Protein AF-A0AAN7WD42-F1 (afdb_monomer_lite)

Organism: Eleginops maclovinus (NCBI:txid56733)

pLDDT: mean 85.74, std 10.59, range [55.03, 96.75]

Foldseek 3Di:
DCVVVVVVVVVVPPDDQWDDDKDKDKAWDDQDPLRWTKIKIKMKTKGQFDVDDDDWDFPDLFQAAWPDKDKAWPDADPVGRMTMIMIIIIGTGNHPDDGDID

Secondary structure (DSSP, 8-state):
--HHHHHHHHHHT---SEEEEEEEEEEEEEE-TTS-EEEEEEEEEEESSSS--------SGGG-EEEEEEEEEEEE-TTSS-EEEEEEEEEEESSSS-----

Sequence (102 aa):
MLVPLRLLLLVCTTQASHFYGTVITYYPKNTNTDGSLTVVLRYKLNFDDCTRGDTWDCRSLNCGTQTSLALNVVDQVSTGEWCQREGIMTRRVPSNAQFQLQ

Radius of gyration: 18.62 Å; chains: 1; bounding box: 34×36×63 Å

Structure (mmCIF, N/CA/C/O backbone):
data_AF-A0AAN7WD42-F1
#
_entry.id   AF-A0AAN7WD42-F1
#
loop_
_atom_site.group_PDB
_atom_site.id
_atom_site.type_symbol
_atom_site.label_atom_id
_atom_site.label_alt_id
_atom_site.label_comp_id
_atom_site.label_asym_id
_atom_site.label_entity_id
_atom_site.label_seq_id
_atom_site.pdbx_PDB_ins_code
_atom_site.Cartn_x
_atom_site.Cartn_y
_atom_site.Cartn_z
_atom_site.occupancy
_atom_site.B_iso_or_equiv
_atom_site.auth_seq_id
_atom_site.auth_comp_id
_atom_site.auth_asym_id
_atom_site.auth_atom_id
_atom_site.pdbx_PDB_model_num
ATOM 1 N N . MET A 1 1 ? 2.114 27.478 -39.977 1.00 55.03 1 MET A N 1
ATOM 2 C CA . MET A 1 1 ? 2.542 26.063 -39.891 1.00 55.03 1 MET A CA 1
ATOM 3 C C . MET A 1 1 ? 3.188 25.785 -38.524 1.00 55.03 1 MET A C 1
ATOM 5 O O . MET A 1 1 ? 4.374 25.527 -38.444 1.00 55.03 1 MET A O 1
ATOM 9 N N . LEU A 1 2 ? 2.430 25.911 -37.425 1.00 59.84 2 LEU A N 1
ATOM 10 C CA . LEU A 1 2 ? 2.919 25.729 -36.035 1.00 59.84 2 LEU A CA 1
ATOM 11 C C . LEU A 1 2 ? 2.055 24.748 -35.223 1.00 59.84 2 LEU A C 1
ATOM 13 O O . LEU A 1 2 ? 2.427 24.344 -34.128 1.00 59.84 2 LEU A O 1
ATOM 17 N N . VAL A 1 3 ? 0.901 24.360 -35.767 1.00 65.81 3 VAL A N 1
ATOM 18 C CA . VAL A 1 3 ? -0.063 23.452 -35.136 1.00 65.81 3 VAL A CA 1
ATOM 19 C C . VAL A 1 3 ? 0.471 22.017 -34.980 1.00 65.81 3 VAL A C 1
ATOM 21 O O . VAL A 1 3 ? 0.342 21.494 -33.876 1.00 65.81 3 VAL A O 1
ATOM 24 N N . PRO A 1 4 ? 1.126 21.379 -35.980 1.00 68.88 4 PRO A N 1
ATOM 25 C CA . PRO A 1 4 ? 1.562 19.988 -35.818 1.00 68.88 4 PRO A CA 1
ATOM 26 C C . PRO A 1 4 ? 2.679 19.842 -34.773 1.00 68.88 4 PRO A C 1
ATOM 28 O O . PRO A 1 4 ? 2.653 18.910 -33.978 1.00 68.88 4 PRO A O 1
ATOM 31 N N . LEU A 1 5 ? 3.606 20.807 -34.699 1.00 68.81 5 LEU A N 1
ATOM 32 C CA . LEU A 1 5 ? 4.691 20.811 -33.710 1.00 68.81 5 LEU A CA 1
ATOM 33 C C . LEU A 1 5 ? 4.167 20.961 -32.270 1.00 68.81 5 LEU A C 1
ATOM 35 O O . LEU A 1 5 ? 4.686 20.331 -31.353 1.00 68.81 5 LEU A O 1
ATOM 39 N N . ARG A 1 6 ? 3.112 21.765 -32.072 1.00 64.44 6 ARG A N 1
ATOM 40 C CA . ARG A 1 6 ? 2.465 21.929 -30.760 1.00 64.44 6 ARG A CA 1
ATOM 41 C C . ARG A 1 6 ? 1.722 20.668 -30.316 1.00 64.44 6 ARG A C 1
ATOM 43 O O . ARG A 1 6 ? 1.755 20.355 -29.133 1.00 64.44 6 ARG A O 1
ATOM 50 N N . LEU A 1 7 ? 1.102 19.934 -31.244 1.00 69.88 7 LEU A N 1
ATOM 51 C CA . LEU A 1 7 ? 0.428 18.668 -30.931 1.00 69.88 7 LEU A CA 1
ATOM 52 C C . LEU A 1 7 ? 1.414 17.574 -30.491 1.00 69.88 7 LEU A C 1
ATOM 54 O O . LEU A 1 7 ? 1.142 16.868 -29.528 1.00 69.88 7 LEU A O 1
ATOM 58 N N . LEU A 1 8 ? 2.570 17.465 -31.154 1.00 70.25 8 LEU A N 1
ATOM 59 C CA . LEU A 1 8 ? 3.612 16.485 -30.811 1.00 70.25 8 LEU A CA 1
ATOM 60 C C . LEU A 1 8 ? 4.190 16.699 -29.405 1.00 70.25 8 LEU A C 1
ATOM 62 O O . LEU A 1 8 ? 4.415 15.734 -28.680 1.00 70.25 8 LEU A O 1
ATOM 66 N N . LEU A 1 9 ? 4.375 17.956 -28.991 1.00 66.81 9 LEU A N 1
ATOM 67 C CA . LEU A 1 9 ? 4.856 18.284 -27.645 1.00 66.81 9 LEU A CA 1
ATOM 68 C C . LEU A 1 9 ? 3.870 17.854 -26.548 1.00 66.81 9 LEU A C 1
ATOM 70 O O . LEU A 1 9 ? 4.308 17.370 -25.509 1.00 66.81 9 LEU A O 1
ATOM 74 N N . LEU A 1 10 ? 2.558 17.969 -26.791 1.00 65.31 10 LEU A N 1
ATOM 75 C CA . LEU A 1 10 ? 1.526 17.514 -25.851 1.00 65.31 10 LEU A CA 1
ATOM 76 C C . LEU A 1 10 ? 1.565 15.993 -25.638 1.00 65.31 10 LEU A C 1
ATOM 78 O O . LEU A 1 10 ? 1.415 15.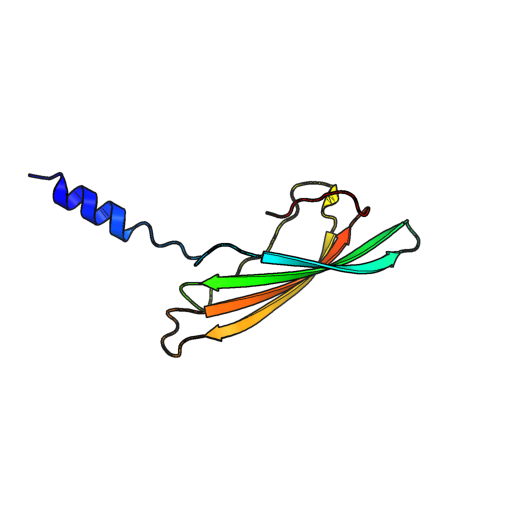540 -24.506 1.00 65.31 10 LEU A O 1
ATOM 82 N N . VAL A 1 11 ? 1.819 15.214 -26.694 1.00 66.31 11 VAL A N 1
ATOM 83 C CA . VAL A 1 11 ? 1.865 13.741 -26.623 1.00 66.31 11 VAL A CA 1
ATOM 84 C C . VAL A 1 11 ? 3.076 13.241 -25.825 1.00 66.31 11 VAL A C 1
ATOM 86 O O . VAL A 1 11 ? 2.957 12.278 -25.073 1.00 66.31 11 VAL A O 1
ATOM 89 N N . CYS A 1 12 ? 4.230 13.911 -25.911 1.00 64.38 12 CYS A N 1
ATOM 90 C CA . CYS A 1 12 ? 5.418 13.514 -25.143 1.00 64.38 12 CYS A CA 1
ATOM 91 C C . CYS A 1 12 ? 5.292 13.793 -23.633 1.00 64.38 12 CYS A C 1
ATOM 93 O O . CYS A 1 12 ? 5.980 13.163 -22.830 1.00 64.38 12 CYS A O 1
ATOM 95 N N . THR A 1 13 ? 4.424 14.729 -23.232 1.00 59.03 13 THR A N 1
ATOM 96 C CA . THR A 1 13 ? 4.251 15.127 -21.822 1.00 59.03 13 THR A CA 1
ATOM 97 C C . THR A 1 13 ? 3.209 14.316 -21.050 1.00 59.03 13 THR A C 1
ATOM 99 O O . THR A 1 13 ? 3.091 14.490 -19.843 1.00 59.03 13 THR A O 1
ATOM 102 N N . THR A 1 14 ? 2.461 13.418 -21.698 1.00 60.66 14 THR A N 1
ATOM 103 C CA . THR A 1 14 ? 1.391 12.633 -21.045 1.00 60.66 14 THR A CA 1
ATOM 104 C C . THR A 1 14 ? 1.851 11.274 -20.511 1.00 60.66 14 THR A C 1
ATOM 106 O O . THR A 1 14 ? 1.040 10.360 -20.381 1.00 60.66 14 THR A O 1
ATOM 109 N N . GLN A 1 15 ? 3.139 11.102 -20.212 1.00 66.56 15 GLN A N 1
ATOM 110 C CA . GLN A 1 15 ? 3.637 9.845 -19.649 1.00 66.56 15 GLN A CA 1
ATOM 111 C C . GLN A 1 15 ? 3.232 9.757 -18.173 1.00 66.56 15 GLN A C 1
ATOM 113 O O . GLN A 1 15 ? 3.816 10.415 -17.313 1.00 66.56 15 GLN A O 1
ATOM 118 N N . ALA A 1 16 ? 2.179 8.989 -17.891 1.00 75.38 16 ALA A N 1
ATOM 119 C CA . ALA A 1 16 ? 1.789 8.676 -16.527 1.00 75.38 16 ALA A CA 1
ATOM 120 C C . ALA A 1 16 ? 2.854 7.776 -15.897 1.00 75.38 16 ALA A C 1
ATOM 122 O O . ALA A 1 16 ? 3.257 6.783 -16.498 1.00 75.38 16 ALA A O 1
ATOM 123 N N . SER A 1 17 ? 3.261 8.102 -14.671 1.00 79.81 17 SER A N 1
ATOM 124 C CA . SER A 1 17 ? 4.149 7.241 -13.888 1.00 79.81 17 SER A CA 1
ATOM 125 C C . SER A 1 17 ? 3.518 5.893 -13.536 1.00 79.81 17 SER A C 1
ATOM 127 O O . SER A 1 17 ? 4.208 4.947 -13.180 1.00 79.81 17 SER A O 1
ATOM 129 N N . HIS A 1 18 ? 2.188 5.819 -13.593 1.00 80.50 18 HIS A N 1
ATOM 130 C CA . HIS A 1 18 ? 1.398 4.654 -13.229 1.00 80.50 18 HIS A CA 1
ATOM 131 C C . HIS A 1 18 ? 0.826 4.005 -14.474 1.00 80.50 18 HIS A C 1
ATOM 133 O O . HIS A 1 18 ? 0.122 4.645 -15.261 1.00 80.50 18 HIS A O 1
ATOM 139 N N . PHE A 1 19 ? 1.062 2.708 -14.613 1.00 72.94 19 PHE A N 1
ATOM 140 C CA . PHE A 1 19 ? 0.439 1.908 -15.651 1.00 72.94 19 PHE A CA 1
ATOM 141 C C . PHE A 1 19 ? -0.805 1.212 -15.107 1.00 72.94 19 PHE A C 1
ATOM 143 O O . PHE A 1 19 ? -0.712 0.350 -14.233 1.00 72.94 19 PHE A O 1
ATOM 150 N N . TYR A 1 20 ? -1.953 1.522 -15.714 1.00 67.94 20 TYR A N 1
ATOM 151 C CA . TYR A 1 20 ? -3.235 0.855 -15.479 1.00 67.94 20 TYR A CA 1
ATOM 152 C C . TYR A 1 20 ? -3.767 0.976 -14.031 1.00 67.94 20 TYR A C 1
ATOM 154 O O . TYR A 1 20 ? -3.076 1.366 -13.095 1.00 67.94 20 TYR A O 1
ATOM 162 N N . GLY A 1 21 ? -5.071 0.737 -13.859 1.00 73.88 21 GLY A N 1
ATOM 163 C CA . GLY A 1 21 ? -5.760 0.921 -12.578 1.00 73.88 21 GLY A CA 1
ATOM 164 C C . GLY A 1 21 ? -5.259 -0.008 -11.464 1.00 73.88 21 GLY A C 1
ATOM 165 O O . GLY A 1 21 ? -4.599 -1.014 -11.709 1.00 73.88 21 GLY A O 1
ATOM 166 N N . THR A 1 22 ? -5.609 0.317 -10.219 1.00 84.81 22 THR A N 1
ATOM 167 C CA . THR A 1 22 ? -5.222 -0.457 -9.028 1.00 84.81 22 THR A CA 1
ATOM 168 C C . THR A 1 22 ? -6.393 -1.245 -8.466 1.00 84.81 22 THR A C 1
ATOM 170 O O . THR A 1 22 ? -7.509 -0.735 -8.384 1.00 84.81 22 THR A O 1
ATOM 173 N N . VAL A 1 23 ? -6.123 -2.463 -7.993 1.00 87.50 23 VAL A N 1
ATOM 174 C CA . VAL A 1 23 ? -7.047 -3.220 -7.141 1.00 87.50 23 VAL A CA 1
ATOM 175 C C . VAL A 1 23 ? -6.466 -3.302 -5.736 1.00 87.50 23 VAL A C 1
ATOM 177 O O . VAL A 1 23 ? -5.309 -3.688 -5.554 1.00 87.50 23 VAL A O 1
ATOM 180 N N . ILE A 1 24 ? -7.285 -2.963 -4.741 1.00 91.12 24 ILE A N 1
ATOM 181 C CA . ILE A 1 24 ? -6.957 -3.101 -3.322 1.00 91.12 24 ILE A CA 1
ATOM 182 C C . ILE A 1 24 ? -7.812 -4.225 -2.743 1.00 91.12 24 ILE A C 1
ATOM 184 O O . ILE A 1 24 ? -9.035 -4.206 -2.855 1.00 91.12 24 ILE A O 1
ATOM 188 N N . THR A 1 25 ? -7.171 -5.201 -2.104 1.00 94.12 25 THR A N 1
ATOM 189 C CA . THR A 1 25 ? -7.857 -6.283 -1.390 1.00 94.12 25 THR A CA 1
ATOM 190 C C . THR A 1 25 ? -7.863 -6.006 0.107 1.00 94.12 25 THR A C 1
ATOM 192 O O . THR A 1 25 ? -6.819 -5.705 0.687 1.00 94.12 25 THR A O 1
ATOM 195 N N . TYR A 1 26 ? -9.034 -6.131 0.728 1.00 92.12 26 TYR A N 1
ATOM 196 C CA . TYR A 1 26 ? -9.267 -5.876 2.146 1.00 92.12 26 TYR A CA 1
ATOM 197 C C . TYR A 1 26 ? -9.342 -7.185 2.941 1.00 92.12 26 TYR A C 1
ATOM 199 O O . TYR A 1 26 ? -10.212 -8.018 2.693 1.00 92.12 26 TYR A O 1
ATOM 207 N N . TYR A 1 27 ? -8.456 -7.349 3.925 1.00 94.06 27 TYR A N 1
ATOM 208 C CA . TYR A 1 27 ? -8.413 -8.512 4.809 1.00 94.06 27 TYR A CA 1
ATOM 209 C C . TYR A 1 27 ? -8.651 -8.093 6.267 1.00 94.06 27 TYR A C 1
ATOM 211 O O . TYR A 1 27 ? -7.715 -7.613 6.917 1.00 94.06 27 TYR A O 1
ATOM 219 N N . PRO A 1 28 ? -9.856 -8.291 6.829 1.00 92.25 28 PRO A N 1
ATOM 220 C CA . PRO A 1 28 ? -10.071 -8.089 8.257 1.00 92.25 28 PRO A CA 1
ATOM 221 C C . PRO A 1 28 ? -9.264 -9.126 9.051 1.00 92.25 28 PRO A C 1
ATOM 223 O O . PRO A 1 28 ? -9.195 -10.295 8.666 1.00 92.25 28 PRO A O 1
ATOM 226 N N . LYS A 1 29 ? -8.614 -8.701 10.139 1.00 93.88 29 LYS A N 1
ATOM 227 C CA . LYS A 1 29 ? -7.805 -9.577 11.000 1.00 93.88 29 LYS A CA 1
ATOM 228 C C . LYS A 1 29 ? -8.458 -9.806 12.349 1.00 93.88 29 LYS A C 1
ATOM 230 O O . LYS A 1 29 ? -8.834 -10.930 12.644 1.00 93.88 29 LYS A O 1
ATOM 235 N N . ASN A 1 30 ? -8.588 -8.749 13.144 1.00 92.75 30 ASN A N 1
ATOM 236 C CA . ASN A 1 30 ? -9.071 -8.832 14.519 1.00 92.75 30 ASN A CA 1
ATOM 237 C C . ASN A 1 30 ? -10.012 -7.671 14.823 1.00 92.75 30 ASN A C 1
ATOM 239 O O . ASN A 1 30 ? -9.821 -6.570 14.307 1.00 92.75 30 ASN A O 1
ATOM 243 N N . THR A 1 31 ? -10.963 -7.915 15.720 1.00 94.62 31 THR A N 1
ATOM 244 C CA . THR A 1 31 ? -11.696 -6.850 16.410 1.00 94.62 31 THR A CA 1
ATOM 245 C C . THR A 1 31 ? -10.988 -6.584 17.729 1.00 94.62 31 THR A C 1
ATOM 247 O O . THR A 1 31 ? -10.711 -7.513 18.486 1.00 94.62 31 THR A O 1
ATOM 250 N N . ASN A 1 32 ? -10.638 -5.331 17.976 1.00 93.12 32 ASN A N 1
ATOM 251 C CA . ASN A 1 32 ? -9.989 -4.895 19.201 1.00 93.12 32 ASN A CA 1
ATOM 252 C C . ASN A 1 32 ? -11.029 -4.736 20.322 1.00 93.12 32 ASN A C 1
ATOM 254 O O . ASN A 1 32 ? -12.230 -4.641 20.075 1.00 93.12 32 ASN A O 1
ATOM 258 N N . THR A 1 33 ? -10.567 -4.678 21.571 1.00 94.81 33 THR A N 1
ATOM 259 C CA . THR A 1 33 ? -11.433 -4.560 22.759 1.00 94.81 33 THR A CA 1
ATOM 260 C C . THR A 1 33 ? -12.269 -3.278 22.793 1.00 94.81 33 THR A C 1
ATOM 262 O O . THR A 1 33 ? -13.309 -3.252 23.440 1.00 94.81 33 THR A O 1
ATOM 265 N N . ASP A 1 34 ? -11.841 -2.234 22.084 1.00 92.44 34 ASP A N 1
ATOM 266 C CA . ASP A 1 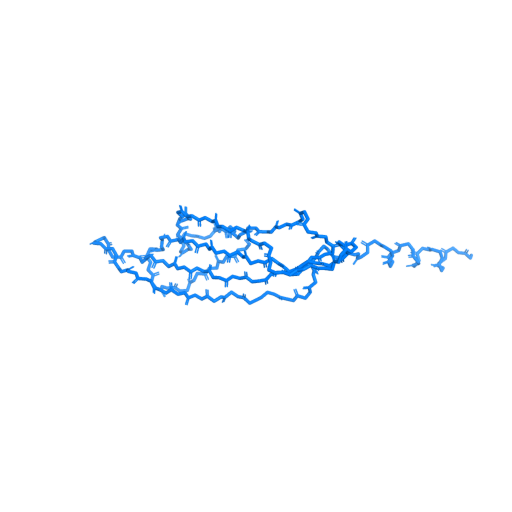34 ? -12.555 -0.963 21.921 1.00 92.44 34 ASP A CA 1
ATOM 267 C C . ASP A 1 34 ? -13.550 -0.963 20.744 1.00 92.44 34 ASP A C 1
ATOM 269 O O . ASP A 1 34 ? -14.119 0.076 20.420 1.00 92.44 34 ASP A O 1
ATOM 273 N N . GLY A 1 35 ? -13.744 -2.106 20.077 1.00 90.81 35 GLY A N 1
ATOM 274 C CA . GLY A 1 35 ? -14.644 -2.260 18.931 1.00 90.81 35 GLY A CA 1
ATOM 275 C C . GLY A 1 35 ? -14.039 -1.883 17.574 1.00 90.81 35 GLY A C 1
ATOM 276 O O . GLY A 1 35 ? -14.659 -2.145 16.545 1.00 90.81 35 GLY A O 1
ATOM 277 N N . SER A 1 36 ? -12.825 -1.325 17.537 1.00 93.19 36 SER A N 1
ATOM 278 C CA . SER A 1 36 ? -12.128 -1.030 16.277 1.00 93.19 36 SER A CA 1
ATOM 279 C C . SER A 1 36 ? -11.637 -2.307 15.582 1.00 93.19 36 SER A C 1
ATOM 281 O O . SER A 1 36 ? -11.423 -3.337 16.221 1.00 93.19 36 SER A O 1
ATOM 283 N N . LEU A 1 37 ? -11.396 -2.252 14.271 1.00 93.81 37 LEU A N 1
ATOM 284 C CA . LEU A 1 37 ? -10.940 -3.397 13.478 1.00 93.81 37 LEU A CA 1
ATOM 285 C C . LEU A 1 37 ? -9.500 -3.202 13.012 1.00 93.81 37 LEU A C 1
ATOM 287 O O . LEU A 1 37 ? -9.142 -2.166 12.457 1.00 93.81 37 LEU A O 1
ATOM 291 N N . THR A 1 38 ? -8.684 -4.236 13.173 1.00 95.31 38 THR A N 1
ATOM 292 C CA . THR A 1 38 ? -7.372 -4.324 12.530 1.00 95.31 38 THR A CA 1
ATOM 293 C C . THR A 1 38 ? -7.540 -4.975 11.165 1.00 95.31 38 THR A C 1
ATOM 295 O O . THR A 1 38 ? -8.060 -6.089 11.061 1.00 95.31 38 THR A O 1
ATOM 298 N N . VAL A 1 39 ? -7.093 -4.288 10.118 1.00 94.75 39 VAL A N 1
ATOM 299 C CA . VAL A 1 39 ? -7.277 -4.688 8.719 1.00 94.75 39 VAL A CA 1
ATOM 300 C C . VAL A 1 39 ? -5.941 -4.663 7.997 1.00 94.75 39 VAL A C 1
ATOM 302 O O . VAL A 1 39 ? -5.098 -3.811 8.271 1.00 94.75 39 VAL A O 1
ATOM 305 N N . VAL A 1 40 ? -5.753 -5.588 7.062 1.00 95.94 40 VAL A N 1
ATOM 306 C CA . VAL A 1 40 ? -4.606 -5.611 6.155 1.00 95.94 40 VAL A CA 1
ATOM 307 C C . VAL A 1 40 ? -5.109 -5.358 4.745 1.00 95.94 40 VAL A C 1
ATOM 309 O O . VAL A 1 40 ? -5.974 -6.071 4.245 1.00 95.94 40 VAL A O 1
ATOM 312 N N . LEU A 1 41 ? -4.557 -4.344 4.102 1.00 94.75 41 LEU A N 1
ATOM 313 C CA . LEU A 1 41 ? -4.839 -3.958 2.732 1.00 94.75 41 LEU A CA 1
ATOM 314 C C . LEU A 1 41 ? -3.660 -4.385 1.870 1.00 94.75 41 LEU A C 1
ATOM 316 O O . LEU A 1 41 ? -2.513 -4.092 2.212 1.00 94.75 41 LEU A O 1
ATOM 320 N N . ARG A 1 42 ? -3.930 -5.068 0.759 1.00 96.12 42 ARG A N 1
ATOM 321 C CA . ARG A 1 42 ? -2.901 -5.415 -0.229 1.00 96.12 42 ARG A CA 1
ATOM 322 C C . ARG A 1 42 ? -3.263 -4.824 -1.574 1.00 96.12 42 ARG A C 1
ATOM 324 O O . ARG A 1 42 ? -4.369 -5.055 -2.057 1.00 96.12 42 ARG A O 1
ATOM 331 N N . TYR A 1 43 ? -2.341 -4.085 -2.170 1.00 94.25 43 TYR A N 1
ATOM 332 C CA . TYR A 1 43 ? -2.532 -3.443 -3.466 1.00 94.25 43 TYR A CA 1
ATOM 333 C C . TYR A 1 43 ? -1.309 -3.650 -4.347 1.00 94.25 43 TYR A C 1
ATOM 335 O O . TYR A 1 43 ? -0.194 -3.756 -3.839 1.00 94.25 43 TYR A O 1
ATOM 343 N N . LYS A 1 44 ? -1.522 -3.726 -5.662 1.00 93.75 44 LYS A N 1
ATOM 344 C CA . LYS A 1 44 ? -0.448 -3.829 -6.655 1.00 93.75 44 LYS A CA 1
ATOM 345 C C . LYS A 1 44 ? -0.518 -2.667 -7.622 1.00 93.75 44 LYS A C 1
ATOM 347 O O . LYS A 1 44 ? -1.602 -2.311 -8.074 1.00 93.75 44 LYS A O 1
ATOM 352 N N . LEU A 1 45 ? 0.643 -2.109 -7.916 1.00 92.06 45 LEU A N 1
ATOM 353 C CA . LEU A 1 45 ? 0.827 -0.961 -8.787 1.00 92.06 45 LEU A CA 1
ATOM 354 C C . LEU A 1 45 ? 1.895 -1.291 -9.810 1.00 92.06 45 LEU A C 1
ATOM 356 O O . LEU A 1 45 ? 2.860 -1.982 -9.485 1.00 92.06 45 LEU A O 1
ATOM 360 N N . ASN A 1 46 ? 1.729 -0.768 -11.016 1.00 91.56 46 ASN A N 1
ATOM 361 C CA . ASN A 1 46 ? 2.725 -0.873 -12.065 1.00 91.56 46 ASN A CA 1
ATOM 362 C C . ASN A 1 46 ? 3.255 0.522 -12.371 1.00 91.56 46 ASN A C 1
ATOM 364 O O . ASN A 1 46 ? 2.475 1.470 -12.471 1.00 91.56 46 ASN A O 1
ATOM 368 N N . PHE A 1 47 ? 4.565 0.624 -12.529 1.00 91.19 47 PHE A N 1
ATOM 369 C CA . PHE A 1 47 ? 5.279 1.870 -12.751 1.00 91.19 47 PHE A CA 1
ATOM 370 C C . PHE A 1 47 ? 6.205 1.754 -13.957 1.00 91.19 47 PHE A C 1
ATOM 372 O O . PHE A 1 47 ? 6.644 0.654 -14.298 1.00 91.19 47 PHE A O 1
ATOM 379 N N . ASP A 1 48 ? 6.515 2.894 -14.565 1.00 90.06 48 ASP A N 1
ATOM 380 C CA . ASP A 1 48 ? 7.534 3.076 -15.609 1.00 90.06 48 ASP A CA 1
ATOM 381 C C . ASP A 1 48 ? 8.969 3.093 -15.063 1.00 90.06 48 ASP A C 1
ATOM 383 O O . ASP A 1 48 ? 9.917 3.111 -15.842 1.00 90.06 48 ASP A O 1
ATOM 387 N N . ASP A 1 49 ? 9.144 3.040 -13.737 1.00 88.44 49 ASP A N 1
ATOM 388 C CA . ASP A 1 49 ? 10.412 2.677 -13.106 1.00 88.44 49 ASP A CA 1
ATOM 389 C C . ASP A 1 49 ? 10.240 1.981 -11.741 1.00 88.44 49 ASP A C 1
ATOM 391 O O . ASP A 1 49 ? 9.179 2.038 -11.121 1.00 88.44 49 ASP A O 1
ATOM 395 N N . CYS A 1 50 ? 11.298 1.331 -11.240 1.00 88.50 50 CYS A N 1
ATOM 396 C CA . CYS A 1 50 ? 11.277 0.627 -9.946 1.00 88.50 50 CYS A CA 1
ATOM 397 C C . CYS A 1 50 ? 11.573 1.477 -8.702 1.00 88.50 50 CYS A C 1
ATOM 399 O O . CYS A 1 50 ? 11.410 1.002 -7.575 1.00 88.50 50 CYS A O 1
ATOM 401 N N . THR A 1 51 ? 12.028 2.713 -8.866 1.00 88.19 51 THR A N 1
ATOM 402 C CA . THR A 1 51 ? 12.255 3.658 -7.763 1.00 88.19 51 THR A CA 1
ATOM 403 C C . THR A 1 51 ? 10.950 4.277 -7.269 1.00 88.19 51 THR A C 1
ATOM 405 O O . THR A 1 51 ? 10.818 4.560 -6.076 1.00 88.19 51 THR A O 1
ATOM 408 N N . ARG A 1 52 ? 9.954 4.399 -8.151 1.00 87.38 52 ARG A N 1
ATOM 409 C CA . ARG A 1 52 ? 8.609 4.889 -7.844 1.00 87.38 52 ARG A CA 1
ATOM 410 C C . ARG A 1 52 ? 7.843 3.932 -6.951 1.00 87.38 52 ARG A C 1
ATOM 412 O O . ARG A 1 52 ? 7.998 2.717 -7.026 1.00 87.38 52 ARG A O 1
ATOM 419 N N . GLY A 1 53 ? 6.991 4.481 -6.103 1.00 85.69 53 GLY A N 1
ATOM 420 C CA . GLY A 1 53 ? 6.086 3.734 -5.247 1.00 85.69 53 GLY A CA 1
ATOM 421 C C . GLY A 1 53 ? 5.052 4.682 -4.669 1.00 85.69 53 GLY A C 1
ATOM 422 O O . GLY A 1 53 ? 5.359 5.850 -4.458 1.00 85.69 53 GLY A O 1
ATOM 423 N N . ASP A 1 54 ? 3.860 4.163 -4.389 1.00 87.75 54 ASP A N 1
ATOM 424 C CA . ASP A 1 54 ? 2.779 4.952 -3.806 1.00 87.75 54 ASP A CA 1
ATOM 425 C C . ASP A 1 54 ? 2.323 4.392 -2.471 1.00 87.75 54 ASP A C 1
ATOM 427 O O . ASP A 1 54 ? 2.343 3.181 -2.198 1.00 87.75 54 ASP A O 1
ATOM 431 N N . THR A 1 55 ? 1.840 5.323 -1.665 1.00 88.62 55 THR A N 1
ATOM 432 C CA . THR A 1 55 ? 1.172 5.086 -0.399 1.00 88.62 55 THR A CA 1
ATOM 433 C C . THR A 1 55 ? -0.244 5.620 -0.485 1.00 88.62 55 THR A C 1
ATOM 435 O O . THR A 1 55 ? -0.500 6.560 -1.227 1.00 88.62 55 THR A O 1
ATOM 438 N N . TRP A 1 56 ? -1.149 5.038 0.295 1.00 88.69 56 TRP A N 1
ATOM 439 C CA . TRP A 1 56 ? -2.534 5.490 0.341 1.00 88.69 56 TRP A CA 1
ATOM 440 C C . TRP A 1 56 ? -2.819 6.214 1.646 1.00 88.69 56 TRP A C 1
ATOM 442 O O . TRP A 1 56 ? -2.656 5.661 2.742 1.00 88.69 56 TRP A O 1
ATOM 452 N N . ASP A 1 57 ? -3.305 7.434 1.514 1.00 85.69 57 ASP A N 1
ATOM 453 C CA . ASP A 1 57 ? -3.643 8.289 2.627 1.00 85.69 57 ASP A CA 1
ATOM 454 C C . ASP A 1 57 ? -5.116 8.180 2.998 1.00 85.69 57 ASP A C 1
ATOM 456 O O . ASP A 1 57 ? -5.995 7.758 2.241 1.00 85.69 57 ASP A O 1
ATOM 460 N N . CYS A 1 58 ? -5.384 8.575 4.236 1.00 87.19 58 CYS A N 1
ATOM 461 C CA . CYS A 1 58 ? -6.711 8.571 4.807 1.00 87.19 58 CYS A CA 1
ATOM 462 C C . CYS A 1 58 ? -7.191 10.009 4.992 1.00 87.19 58 CYS A C 1
ATOM 464 O O . CYS A 1 58 ? -6.764 10.691 5.919 1.00 87.19 58 CYS A O 1
ATOM 466 N N . ARG A 1 59 ? -8.069 10.479 4.094 1.00 79.25 59 ARG A N 1
ATOM 467 C CA . ARG A 1 59 ? -8.638 11.840 4.175 1.00 79.25 59 ARG A CA 1
ATOM 468 C C . ARG A 1 59 ? -9.903 11.944 5.025 1.00 79.25 59 ARG A C 1
ATOM 470 O O . ARG A 1 59 ? -10.257 13.040 5.442 1.00 79.25 59 ARG A O 1
ATOM 477 N N . SER A 1 60 ? -10.600 10.832 5.254 1.00 74.31 60 SER A N 1
ATOM 478 C CA . SER A 1 60 ? -11.831 10.789 6.055 1.00 74.31 60 SER A CA 1
ATOM 479 C C . SER A 1 60 ? -11.582 10.109 7.397 1.00 74.31 60 SER A C 1
ATOM 481 O O . SER A 1 60 ? -10.669 9.308 7.531 1.00 74.31 60 SER A O 1
ATOM 483 N N . LEU A 1 61 ? -12.418 10.363 8.400 1.00 73.62 61 LEU A N 1
ATOM 484 C CA . LEU A 1 61 ? -12.226 9.756 9.723 1.00 73.62 61 LEU A CA 1
ATOM 485 C C . LEU A 1 61 ? -12.436 8.226 9.731 1.00 73.62 61 LEU A C 1
ATOM 487 O O . LEU A 1 61 ? -11.965 7.543 10.638 1.00 73.62 61 LEU A O 1
ATOM 491 N N . ASN A 1 62 ? -13.090 7.662 8.710 1.00 82.00 62 ASN A N 1
ATOM 492 C CA . ASN A 1 62 ? -13.491 6.253 8.699 1.00 82.00 62 ASN A CA 1
ATOM 493 C C . ASN A 1 62 ? -12.424 5.285 8.160 1.00 82.00 62 ASN A C 1
ATOM 495 O O . ASN A 1 62 ? -12.573 4.080 8.334 1.00 82.00 62 ASN A O 1
ATOM 499 N N . CYS A 1 63 ? -11.339 5.764 7.540 1.00 85.19 63 CYS A N 1
ATOM 500 C CA . CYS A 1 63 ? -10.249 4.900 7.050 1.00 85.19 63 CYS A CA 1
ATOM 501 C C . CYS A 1 63 ? -9.169 4.610 8.105 1.00 85.19 63 CYS A C 1
ATOM 503 O O . CYS A 1 63 ? -8.218 3.868 7.836 1.00 85.19 63 CYS A O 1
ATOM 505 N N . GLY A 1 64 ? -9.331 5.153 9.315 1.00 88.69 64 GLY A N 1
ATOM 506 C CA . GLY A 1 64 ? -8.520 4.813 10.476 1.00 88.69 64 GLY A CA 1
ATOM 507 C C . GLY A 1 64 ? -7.044 5.182 10.364 1.00 88.69 64 GLY A C 1
ATOM 508 O O . GLY A 1 64 ? -6.610 5.891 9.454 1.00 88.69 64 GLY A O 1
ATOM 509 N N . THR A 1 65 ? -6.246 4.650 11.283 1.00 91.50 65 THR A N 1
ATOM 510 C CA . THR A 1 65 ? -4.815 4.967 11.390 1.00 91.50 65 THR A CA 1
ATOM 511 C C . THR A 1 65 ? -3.973 3.845 10.801 1.00 91.50 65 THR A C 1
ATOM 513 O O . THR A 1 65 ? -4.178 2.675 11.126 1.00 91.50 65 THR A O 1
ATOM 516 N N . GLN A 1 66 ? -3.005 4.191 9.951 1.00 93.62 66 GLN A N 1
ATOM 517 C CA . GLN A 1 66 ? -1.996 3.245 9.479 1.00 93.62 66 GLN A CA 1
ATOM 518 C C . GLN A 1 66 ? -1.052 2.874 10.622 1.00 93.62 66 GLN A C 1
ATOM 520 O O . GLN A 1 66 ? -0.441 3.748 11.229 1.00 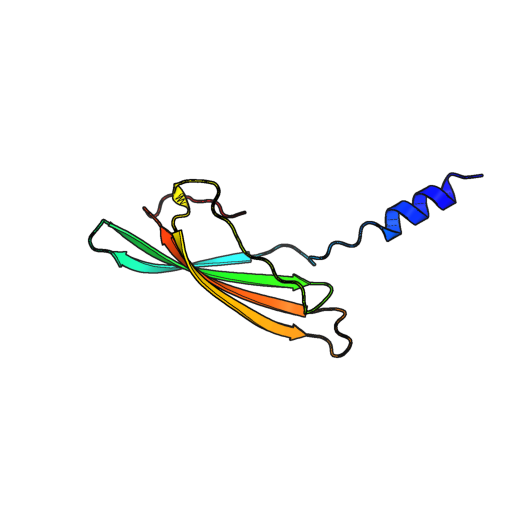93.62 66 GLN A O 1
ATOM 525 N N . THR A 1 67 ? -0.905 1.579 10.887 1.00 94.00 67 THR A N 1
ATOM 526 C CA . THR A 1 67 ? 0.028 1.059 11.895 1.00 94.00 67 THR A CA 1
ATOM 527 C C . THR A 1 67 ? 1.286 0.471 11.267 1.00 94.00 67 THR A C 1
ATOM 529 O O . THR A 1 67 ? 2.324 0.425 11.917 1.00 94.00 67 THR A O 1
ATOM 532 N N . SER A 1 68 ? 1.219 0.015 10.011 1.00 95.62 68 SER A N 1
ATOM 533 C CA . SER A 1 68 ? 2.389 -0.463 9.270 1.00 95.62 68 SER A CA 1
ATOM 534 C C . SER A 1 68 ? 2.195 -0.332 7.762 1.00 95.62 68 SER A C 1
ATOM 536 O O . SER A 1 68 ? 1.071 -0.432 7.266 1.00 95.62 68 SER A O 1
ATOM 538 N N . LEU A 1 69 ? 3.300 -0.200 7.033 1.00 95.81 69 LEU A N 1
ATOM 539 C CA . LEU A 1 69 ? 3.338 -0.253 5.577 1.00 95.81 69 LEU A CA 1
ATOM 540 C C . LEU A 1 69 ? 4.626 -0.945 5.123 1.00 95.81 69 LEU A C 1
ATOM 542 O O . LEU A 1 69 ? 5.710 -0.580 5.568 1.00 95.81 69 LEU A O 1
ATOM 546 N N . ALA A 1 70 ? 4.496 -1.916 4.224 1.00 96.06 70 ALA A N 1
ATOM 547 C CA . ALA A 1 70 ? 5.609 -2.516 3.499 1.00 96.06 70 ALA A CA 1
ATOM 548 C C . ALA A 1 70 ? 5.388 -2.339 1.994 1.00 96.06 70 ALA A C 1
ATOM 550 O O . ALA A 1 70 ? 4.307 -2.656 1.497 1.00 96.06 70 ALA A O 1
ATOM 551 N N . LEU A 1 71 ? 6.406 -1.848 1.287 1.00 94.44 71 LEU A N 1
ATOM 552 C CA . LEU A 1 71 ? 6.404 -1.669 -0.165 1.00 94.44 71 LEU A CA 1
ATOM 553 C C . LEU A 1 71 ? 7.468 -2.572 -0.780 1.00 94.44 71 LEU A C 1
ATOM 555 O O . LEU A 1 71 ? 8.661 -2.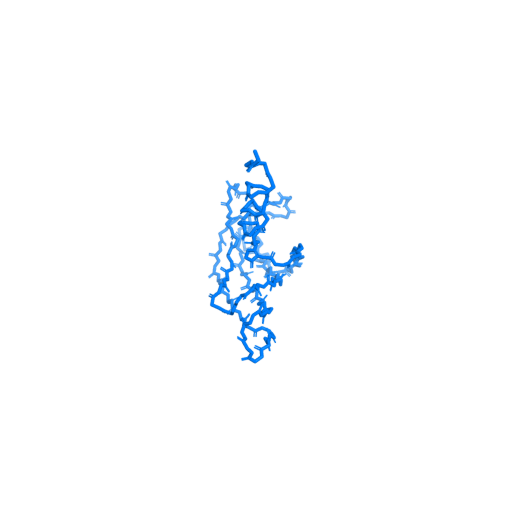336 -0.600 1.00 94.44 71 LEU A O 1
ATOM 559 N N . ASN A 1 72 ? 7.038 -3.574 -1.538 1.00 94.12 72 ASN A N 1
ATOM 560 C CA . ASN A 1 72 ? 7.921 -4.582 -2.115 1.00 94.12 72 ASN A CA 1
ATOM 561 C C . ASN A 1 72 ? 7.912 -4.495 -3.640 1.00 94.12 72 ASN A C 1
ATOM 563 O O . ASN A 1 72 ? 6.880 -4.191 -4.237 1.00 94.12 72 ASN A O 1
ATOM 567 N N . VAL A 1 73 ? 9.047 -4.795 -4.268 1.00 94.25 73 VAL A N 1
ATOM 568 C CA . VAL A 1 73 ? 9.096 -5.076 -5.708 1.00 94.25 73 VAL A CA 1
ATOM 569 C C . VAL A 1 73 ? 8.618 -6.511 -5.913 1.00 94.25 73 VAL A C 1
ATOM 571 O O . VAL A 1 73 ? 9.116 -7.426 -5.261 1.00 94.25 73 VAL A O 1
ATOM 574 N N . VAL A 1 74 ? 7.608 -6.692 -6.761 1.00 94.38 74 VAL A N 1
ATOM 575 C CA . VAL A 1 74 ? 7.054 -8.007 -7.115 1.00 94.38 74 VAL A CA 1
ATOM 576 C C . VAL A 1 74 ? 7.727 -8.540 -8.367 1.00 94.38 74 VAL A C 1
ATOM 578 O O . VAL A 1 74 ? 8.071 -9.715 -8.412 1.00 94.38 74 VAL A O 1
ATOM 581 N N . ASP A 1 75 ? 7.882 -7.681 -9.372 1.00 93.31 75 ASP A N 1
ATOM 582 C CA . ASP A 1 75 ? 8.485 -8.026 -10.653 1.00 93.31 75 ASP A CA 1
ATOM 583 C C . ASP A 1 75 ? 9.057 -6.772 -11.322 1.00 93.31 75 ASP A C 1
ATOM 585 O O . ASP A 1 75 ? 8.598 -5.658 -11.050 1.00 93.31 75 ASP A O 1
ATOM 589 N N . GLN A 1 76 ? 10.056 -6.948 -12.180 1.00 93.19 76 GLN A N 1
ATOM 590 C CA . GLN A 1 76 ? 10.673 -5.861 -12.933 1.00 93.19 76 GLN A CA 1
ATOM 591 C C . GLN A 1 76 ? 11.342 -6.360 -14.211 1.00 93.19 76 GLN A C 1
ATOM 593 O O . GLN A 1 76 ? 11.938 -7.438 -14.241 1.00 93.19 76 GLN A O 1
ATOM 598 N N . VAL A 1 77 ? 11.332 -5.527 -15.252 1.00 91.88 77 VAL A N 1
ATOM 599 C CA . VAL A 1 77 ? 12.196 -5.760 -16.416 1.00 91.88 77 VAL A CA 1
ATOM 600 C C . VAL A 1 77 ? 13.635 -5.362 -16.086 1.00 91.88 77 VAL A C 1
ATOM 602 O O . VAL A 1 77 ? 13.886 -4.456 -15.289 1.00 91.88 77 VAL A O 1
ATOM 605 N N . SER A 1 78 ? 14.608 -6.033 -16.703 1.00 88.75 78 SER A N 1
ATOM 606 C CA . SER A 1 78 ? 16.038 -5.811 -16.437 1.00 88.75 78 SER A CA 1
ATOM 607 C C . SER A 1 78 ? 16.509 -4.393 -16.767 1.00 88.75 78 SER A C 1
ATOM 609 O O . SER A 1 78 ? 17.426 -3.886 -16.128 1.00 88.75 78 SER A O 1
ATOM 611 N N . THR A 1 79 ? 15.869 -3.752 -17.742 1.00 87.75 79 THR A N 1
ATOM 612 C CA . THR A 1 79 ? 16.126 -2.374 -18.174 1.00 87.75 79 THR A CA 1
ATOM 613 C C . THR A 1 79 ? 15.508 -1.325 -17.248 1.00 87.75 79 THR A C 1
ATOM 615 O O . THR A 1 79 ? 15.858 -0.153 -17.339 1.00 87.75 79 THR A O 1
ATOM 618 N N . GLY A 1 80 ? 14.621 -1.733 -16.334 1.00 82.94 80 GLY A N 1
ATOM 619 C CA . GLY A 1 80 ? 13.994 -0.864 -15.341 1.00 82.94 80 GLY A CA 1
ATOM 620 C C . GLY A 1 80 ? 12.810 -0.036 -15.842 1.00 82.94 80 GLY A C 1
ATOM 621 O O . GLY A 1 80 ? 12.220 0.658 -15.032 1.00 82.94 80 GLY A O 1
ATOM 622 N N . GLU A 1 81 ? 12.428 -0.133 -17.118 1.00 86.25 81 GLU A N 1
ATOM 623 C CA . GLU A 1 81 ? 11.346 0.661 -17.744 1.00 86.25 81 GLU A CA 1
ATOM 624 C C . GLU A 1 81 ? 9.929 0.188 -17.360 1.00 86.25 81 GLU A C 1
ATOM 626 O O . GLU A 1 81 ? 8.922 0.770 -17.764 1.00 86.25 81 GLU A O 1
ATOM 631 N N . TRP A 1 82 ? 9.837 -0.906 -16.603 1.00 90.44 82 TRP A N 1
ATOM 632 C CA . TRP A 1 82 ? 8.599 -1.419 -16.035 1.00 90.44 82 TRP A CA 1
ATOM 633 C C . TRP A 1 82 ? 8.865 -2.130 -14.711 1.00 90.44 82 TRP A C 1
ATOM 635 O O . TRP A 1 82 ? 9.791 -2.941 -14.592 1.00 90.44 82 TRP A O 1
ATOM 645 N N . CYS A 1 83 ? 8.015 -1.849 -13.729 1.00 91.94 83 CYS A N 1
ATOM 646 C CA . CYS A 1 83 ? 8.094 -2.438 -12.405 1.00 91.94 83 CYS A CA 1
ATOM 647 C C . CYS A 1 83 ? 6.709 -2.655 -11.810 1.00 91.94 83 CYS A C 1
ATOM 649 O O . CYS A 1 83 ? 5.913 -1.719 -11.751 1.00 91.94 83 CYS A O 1
ATOM 651 N N . GLN A 1 84 ? 6.443 -3.845 -11.278 1.00 92.94 84 GLN A N 1
ATOM 652 C CA . GLN A 1 84 ? 5.280 -4.083 -10.432 1.00 92.94 84 GLN A CA 1
ATOM 653 C C . GLN A 1 84 ? 5.691 -4.051 -8.962 1.00 92.94 84 GLN A C 1
ATOM 655 O O . GLN A 1 84 ? 6.580 -4.786 -8.529 1.00 92.94 84 GLN A O 1
ATOM 660 N N . ARG A 1 85 ? 4.987 -3.255 -8.158 1.00 93.19 85 ARG A N 1
ATOM 661 C CA . ARG A 1 85 ? 5.174 -3.173 -6.707 1.00 93.19 85 ARG A CA 1
ATOM 662 C C . ARG A 1 85 ? 3.914 -3.589 -5.965 1.00 93.19 85 ARG A C 1
ATOM 664 O O . ARG A 1 85 ? 2.803 -3.338 -6.424 1.00 93.19 85 ARG A O 1
ATOM 671 N N . GLU A 1 86 ? 4.083 -4.207 -4.802 1.00 94.88 86 GLU A N 1
ATOM 672 C CA . GLU A 1 86 ? 2.996 -4.527 -3.877 1.00 94.88 86 GLU A CA 1
ATOM 673 C C . GLU A 1 86 ? 3.149 -3.717 -2.595 1.00 94.88 86 GLU A C 1
ATOM 675 O O . GLU A 1 86 ? 4.203 -3.739 -1.956 1.00 94.88 86 GLU A O 1
ATOM 680 N N . GLY A 1 87 ? 2.069 -3.048 -2.198 1.00 95.25 87 GLY A N 1
ATOM 681 C CA . GLY A 1 87 ? 1.937 -2.475 -0.872 1.00 95.25 87 GLY A CA 1
ATOM 682 C C . GLY A 1 87 ? 1.110 -3.369 0.040 1.00 95.25 87 GLY A C 1
ATOM 683 O O . GLY A 1 87 ? 0.024 -3.821 -0.329 1.00 95.25 87 GLY A O 1
ATOM 684 N N . ILE A 1 88 ? 1.624 -3.613 1.244 1.00 96.75 88 ILE A N 1
ATOM 685 C CA . ILE A 1 88 ? 0.928 -4.303 2.332 1.00 96.75 88 ILE A CA 1
ATOM 686 C C . ILE A 1 88 ? 0.800 -3.314 3.486 1.00 96.75 88 ILE A C 1
ATOM 688 O O . ILE A 1 88 ? 1.782 -2.983 4.150 1.00 96.75 88 ILE A O 1
ATOM 692 N N . MET A 1 89 ? -0.416 -2.835 3.714 1.00 95.56 89 MET A N 1
ATOM 693 C CA . MET A 1 89 ? -0.718 -1.806 4.702 1.00 95.56 89 MET A CA 1
ATOM 694 C C . MET A 1 89 ? -1.594 -2.383 5.807 1.00 95.56 89 MET A C 1
ATOM 696 O O . MET A 1 89 ? -2.662 -2.922 5.529 1.00 95.56 89 MET A O 1
ATOM 700 N N . THR A 1 90 ? -1.182 -2.231 7.063 1.00 95.75 90 THR A N 1
ATOM 701 C CA . THR A 1 90 ? -2.035 -2.546 8.214 1.00 95.75 90 THR A CA 1
ATOM 702 C C . THR A 1 90 ? -2.636 -1.257 8.746 1.00 95.75 90 THR A C 1
ATOM 704 O O . THR A 1 90 ? -1.911 -0.282 8.970 1.00 95.75 90 THR A O 1
ATOM 707 N N . ARG A 1 91 ? -3.953 -1.241 8.957 1.00 93.75 91 ARG A N 1
ATOM 708 C CA . ARG A 1 91 ? -4.665 -0.108 9.557 1.00 93.75 91 ARG A CA 1
ATOM 709 C C . ARG A 1 91 ? -5.549 -0.561 10.710 1.00 93.75 91 ARG A C 1
ATOM 711 O O . ARG A 1 91 ? -6.051 -1.684 10.716 1.00 93.75 91 ARG A O 1
ATOM 718 N N . ARG A 1 92 ? -5.777 0.348 11.653 1.00 94.31 92 ARG A N 1
ATOM 719 C CA . ARG A 1 92 ? -6.815 0.238 12.679 1.00 94.31 92 ARG A CA 1
ATOM 720 C C . ARG A 1 92 ? -7.962 1.168 12.304 1.00 94.31 92 ARG A C 1
ATOM 722 O O . ARG A 1 92 ? -7.806 2.385 12.391 1.00 94.31 92 ARG A O 1
ATOM 729 N N . VAL A 1 93 ? -9.077 0.604 11.852 1.00 93.25 93 VAL A N 1
ATOM 730 C CA . VAL A 1 93 ? -10.272 1.344 11.417 1.00 93.25 93 VAL A CA 1
ATOM 731 C C . VAL A 1 93 ? -11.326 1.373 12.525 1.00 93.25 93 VAL A C 1
ATOM 733 O O . VAL A 1 93 ? -11.430 0.408 13.283 1.00 93.25 93 VAL A O 1
ATOM 736 N N . PRO A 1 94 ? -12.106 2.459 12.658 1.00 91.31 94 PRO A N 1
ATOM 737 C CA . PRO A 1 94 ? -13.057 2.607 13.760 1.00 91.31 94 PRO A CA 1
ATOM 738 C C . PRO A 1 94 ? -14.246 1.641 13.671 1.00 91.31 94 PRO A C 1
ATOM 740 O O . PRO A 1 94 ? -14.840 1.321 14.694 1.00 91.31 94 PRO A O 1
ATOM 743 N N . SER A 1 95 ? -14.606 1.175 12.472 1.00 87.44 95 SER A N 1
ATOM 744 C CA . SER A 1 95 ? -15.722 0.250 12.245 1.00 87.44 95 SER A CA 1
ATOM 745 C C . SER A 1 95 ? -15.588 -0.470 10.896 1.00 87.44 95 SER A C 1
ATOM 747 O O . SER A 1 95 ? -14.633 -0.243 10.154 1.00 87.44 95 SER A O 1
ATOM 749 N N . ASN A 1 96 ? -16.549 -1.339 10.565 1.00 84.12 96 ASN A N 1
ATOM 750 C CA . ASN A 1 96 ? -16.678 -1.978 9.248 1.00 84.12 96 ASN A CA 1
ATOM 751 C C . ASN A 1 96 ? -17.461 -1.126 8.229 1.00 84.12 96 ASN A C 1
ATOM 753 O O . ASN A 1 96 ? -17.836 -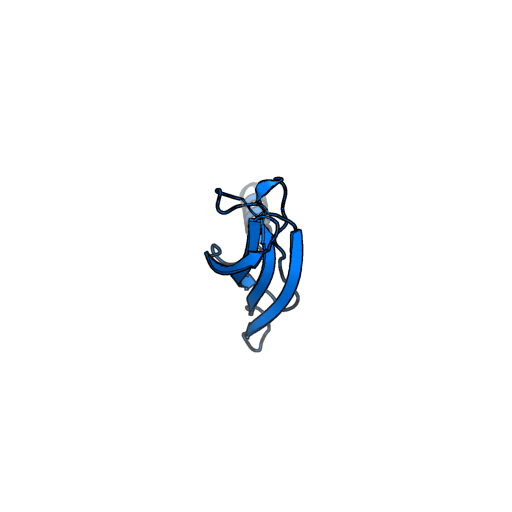1.638 7.172 1.00 84.12 96 ASN A O 1
ATOM 757 N N . ALA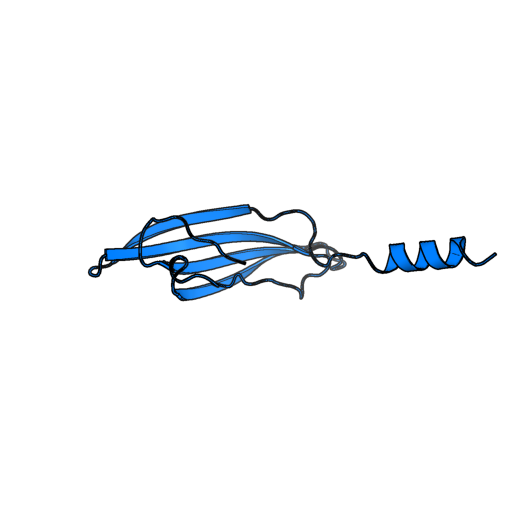 A 1 97 ? -17.749 0.141 8.546 1.00 86.69 97 ALA A N 1
ATOM 758 C CA . ALA A 1 97 ? -18.404 1.049 7.617 1.00 86.69 97 ALA A CA 1
ATOM 759 C C . ALA A 1 97 ? -17.527 1.301 6.381 1.00 86.69 97 ALA A C 1
ATOM 761 O O . ALA A 1 97 ? -16.307 1.122 6.401 1.00 86.69 97 ALA A O 1
ATOM 762 N N . GLN A 1 98 ? -18.157 1.750 5.295 1.00 81.31 98 GLN A N 1
ATOM 763 C CA . GLN A 1 98 ? -17.434 2.103 4.082 1.00 81.31 98 GLN A CA 1
ATOM 764 C C . GLN A 1 98 ? -16.409 3.209 4.375 1.00 81.31 98 GLN A C 1
ATOM 766 O O . GLN A 1 98 ? -16.720 4.221 5.006 1.00 81.31 98 GLN A O 1
ATOM 771 N N . PHE A 1 99 ? -15.187 3.015 3.887 1.00 81.69 99 PHE A N 1
ATOM 772 C CA . PHE A 1 99 ? -14.118 3.998 3.972 1.00 81.69 99 PHE A CA 1
ATOM 773 C C . PHE A 1 99 ? -13.455 4.177 2.611 1.00 81.69 99 PHE A C 1
ATOM 775 O O . PHE A 1 99 ? -13.567 3.330 1.724 1.00 81.69 99 PHE A O 1
ATOM 782 N N . GLN A 1 100 ? -12.756 5.297 2.462 1.00 84.25 100 GLN A N 1
ATOM 783 C CA . GLN A 1 100 ? -12.045 5.650 1.245 1.00 84.25 100 GLN A CA 1
ATOM 784 C C . GLN A 1 100 ? -10.581 5.926 1.564 1.00 84.25 100 GLN A C 1
ATOM 786 O O . GLN A 1 100 ? -10.266 6.593 2.550 1.00 84.25 100 GLN A O 1
ATOM 791 N N . LEU A 1 101 ? -9.714 5.421 0.695 1.00 86.62 101 LEU A N 1
ATOM 792 C CA . LEU A 1 101 ? -8.296 5.739 0.645 1.00 86.62 101 LEU A CA 1
ATOM 793 C C . LEU A 1 101 ? -8.015 6.509 -0.648 1.00 86.62 101 LEU A C 1
ATOM 795 O O . LEU A 1 101 ? -8.739 6.323 -1.632 1.00 86.62 101 LEU A O 1
ATOM 799 N N . GLN A 1 102 ? -7.012 7.383 -0.627 1.00 79.81 102 GLN A N 1
ATOM 800 C CA . GLN A 1 102 ? -6.596 8.195 -1.776 1.00 79.81 102 GLN A CA 1
ATOM 801 C C . GLN A 1 102 ? -5.092 8.188 -1.964 1.00 79.81 102 GLN A C 1
ATOM 803 O O . GLN A 1 102 ? -4.389 8.000 -0.950 1.00 79.81 102 GLN A O 1
#